Protein AF-A0A5S5BTM0-F1 (afdb_monomer_lite)

Foldseek 3Di:
DDDDVVVVVVVVVVVVVVVPPPPPPPDPPVVVVFVVVCVLCVVQVQVVQCVVVVNPGGDFDDKGWPDKDKDWDDDPPDDPPDPDDPLHGDIKIWTWMWTAHPVGKIKIWIWIQSDPVSRIHTPDMDIDDPVNVVVVVVVVVVD

Sequence (143 aa):
MSNKKTAAFLVLAAAVLLSNASRAGAVPREQLLGAALLQQLDPVVRSAIGGIYREAYPQYGCERIAAINERVTARRVRERAHPVDAMHGARYYAIAVRVCRPKGDQLELWLRNDTVSAQYYLTGYRYLTQAELRAEDGSRQQR

Organism: NCBI:txid582686

pLDDT: mean 76.29, std 17.88, range [42.78, 96.88]

Radius of gyration: 24.55 Å; chains: 1; bounding box: 45×77×52 Å

Secondary structure (DSSP, 8-state):
---SHHHHHHHHHHHHHHHTTT------HHHHHHHHHHHHHHHHHHHHHHHHHT-SS---SEEEEEEEEEEEPPP--SS---S--TTTT-EEEEEEEEEE-TTS-EEEEEEE--STT---EEEEEEEEPHHHHHHHHHHHTT-

Structure (mmCIF, N/CA/C/O backbone):
data_AF-A0A5S5BTM0-F1
#
_entry.id   AF-A0A5S5BTM0-F1
#
loop_
_atom_site.group_PDB
_atom_site.id
_atom_site.type_symbol
_atom_site.label_atom_id
_atom_site.label_alt_id
_atom_site.label_comp_id
_atom_site.label_asym_id
_atom_site.label_entity_id
_atom_site.label_seq_id
_atom_site.pdbx_PDB_ins_code
_atom_site.Cartn_x
_atom_site.Cartn_y
_atom_site.Cartn_z
_atom_site.occupancy
_atom_site.B_iso_or_equiv
_atom_site.auth_seq_id
_atom_site.auth_comp_id
_atom_site.auth_asym_id
_atom_site.auth_atom_id
_atom_site.pdbx_PDB_model_num
ATOM 1 N N . MET A 1 1 ? -24.684 58.792 23.524 1.00 45.88 1 MET A N 1
ATOM 2 C CA . MET A 1 1 ? -24.540 57.846 22.388 1.00 45.88 1 MET A CA 1
ATOM 3 C C . MET A 1 1 ? -23.323 58.308 21.593 1.00 45.88 1 MET A C 1
ATOM 5 O O . MET A 1 1 ? -23.208 59.502 21.406 1.00 45.88 1 MET A O 1
ATOM 9 N N . SER A 1 2 ? -22.349 57.539 21.126 1.00 54.94 2 SER A N 1
ATOM 10 C CA . SER A 1 2 ? -22.046 56.111 21.114 1.00 54.94 2 SER A CA 1
ATOM 11 C C . SER A 1 2 ? -20.609 55.986 20.540 1.00 54.94 2 SER A C 1
ATOM 13 O O . SER A 1 2 ? -20.081 56.959 20.005 1.00 54.94 2 SER A O 1
ATOM 15 N N . ASN A 1 3 ? -20.003 54.796 20.584 1.00 50.88 3 ASN A N 1
ATOM 16 C CA . ASN A 1 3 ? -18.990 54.323 19.612 1.00 50.88 3 ASN A CA 1
ATOM 17 C C . ASN A 1 3 ? -17.479 54.583 19.819 1.00 50.88 3 ASN A C 1
ATOM 19 O O . ASN A 1 3 ? -16.733 54.452 18.856 1.00 50.88 3 ASN A O 1
ATOM 23 N N . LYS A 1 4 ? -16.957 54.859 21.026 1.00 51.69 4 LYS A N 1
ATOM 24 C CA . LYS A 1 4 ? -15.482 54.795 21.244 1.00 51.69 4 LYS A CA 1
ATOM 25 C C . LYS A 1 4 ? -14.990 53.515 21.928 1.00 51.69 4 LYS A C 1
ATOM 27 O O . LYS A 1 4 ? -13.916 53.025 21.601 1.00 51.69 4 LYS A O 1
ATOM 32 N N . LYS A 1 5 ? -15.789 52.918 22.821 1.00 54.22 5 LYS A N 1
ATOM 33 C CA . LYS A 1 5 ? -15.401 51.694 23.555 1.00 54.22 5 LYS A CA 1
ATOM 34 C C . LYS A 1 5 ? -15.525 50.411 22.717 1.00 54.22 5 LYS A C 1
ATOM 36 O O . LYS A 1 5 ? -14.779 49.466 22.942 1.00 54.22 5 LYS A O 1
ATOM 41 N N . THR A 1 6 ? -16.412 50.394 21.722 1.00 55.12 6 THR A N 1
ATOM 42 C CA . THR A 1 6 ? -16.626 49.249 20.817 1.00 55.12 6 THR A CA 1
ATOM 43 C C . THR A 1 6 ? -15.514 49.084 19.781 1.00 55.12 6 THR A C 1
ATOM 45 O O . THR A 1 6 ? -15.148 47.957 19.464 1.00 55.12 6 THR A O 1
ATOM 48 N N . ALA A 1 7 ? -14.915 50.181 19.304 1.00 56.09 7 ALA A N 1
ATOM 49 C CA . ALA A 1 7 ? -13.813 50.125 18.340 1.00 56.09 7 ALA A CA 1
ATOM 50 C C . ALA A 1 7 ? -12.537 49.513 18.949 1.00 56.09 7 ALA A C 1
ATOM 52 O O . ALA A 1 7 ? -11.881 48.691 18.315 1.00 56.09 7 ALA A O 1
ATOM 53 N N . ALA A 1 8 ? -12.224 49.850 20.205 1.00 58.19 8 ALA A N 1
ATOM 54 C CA . ALA A 1 8 ? -11.056 49.313 20.904 1.00 58.19 8 ALA A CA 1
ATOM 55 C C . ALA A 1 8 ? -11.156 47.795 21.147 1.00 58.19 8 ALA A C 1
ATOM 57 O O . ALA A 1 8 ? -10.165 47.083 21.009 1.00 58.19 8 ALA A O 1
ATOM 58 N N . PHE A 1 9 ? -12.357 47.285 21.444 1.00 57.91 9 PHE A N 1
ATOM 59 C CA . PHE A 1 9 ? -12.593 45.849 21.629 1.00 57.91 9 PHE A CA 1
ATOM 60 C C . PHE A 1 9 ? -12.442 45.047 20.327 1.00 57.91 9 PHE A C 1
ATOM 62 O O . PHE A 1 9 ? -11.904 43.942 20.346 1.00 57.91 9 PHE A O 1
ATOM 69 N N . LEU A 1 10 ? -12.866 45.611 19.191 1.00 57.34 10 LEU A N 1
ATOM 70 C CA . LEU A 1 10 ? -12.758 44.970 17.875 1.00 57.34 10 LEU A CA 1
ATOM 71 C C . LEU A 1 10 ? -11.305 44.840 17.399 1.00 57.34 10 LEU A C 1
ATOM 73 O O . LEU A 1 10 ? -10.925 43.798 16.869 1.00 57.34 10 LEU A O 1
ATOM 77 N N . VAL A 1 11 ? -10.474 45.859 17.642 1.00 60.31 11 VAL A N 1
ATOM 78 C CA . VAL A 1 11 ? -9.042 45.818 17.298 1.00 60.31 11 VAL A CA 1
ATOM 79 C C . VAL A 1 11 ? -8.292 44.806 18.170 1.00 60.31 11 VAL A C 1
ATOM 81 O O . VAL A 1 11 ? -7.455 44.059 17.661 1.00 60.31 11 VAL A O 1
ATOM 84 N N . LEU A 1 12 ? -8.629 44.715 19.462 1.00 58.25 12 LEU A N 1
ATOM 85 C CA . LEU A 1 12 ? -8.014 43.740 20.366 1.00 58.25 12 LEU A CA 1
ATOM 86 C C . LEU A 1 12 ? -8.407 42.294 20.008 1.00 58.25 12 LEU A C 1
ATOM 88 O O . LEU A 1 12 ? -7.558 41.406 20.011 1.00 58.25 12 LEU A O 1
ATOM 92 N N . ALA A 1 13 ? -9.673 42.060 19.643 1.00 59.53 13 ALA A N 1
ATOM 93 C CA . ALA A 1 13 ? -10.152 40.746 19.212 1.00 59.53 13 ALA A CA 1
ATOM 94 C C . ALA A 1 13 ? -9.510 40.293 17.887 1.00 59.53 13 ALA A C 1
ATOM 96 O O . ALA A 1 13 ? -9.142 39.126 17.748 1.00 59.53 13 ALA A O 1
ATOM 97 N N . ALA A 1 14 ? -9.302 41.214 16.940 1.00 59.81 14 ALA A N 1
ATOM 98 C CA . ALA A 1 14 ? -8.591 40.922 15.697 1.00 59.81 14 ALA A CA 1
ATOM 99 C C . ALA A 1 14 ? -7.113 40.567 15.947 1.00 59.81 14 ALA A C 1
ATOM 101 O O . ALA A 1 14 ? -6.610 39.602 15.373 1.00 59.81 14 ALA A O 1
ATOM 102 N N . ALA A 1 15 ? -6.432 41.280 16.851 1.00 58.34 15 ALA A N 1
ATOM 103 C CA . ALA A 1 15 ? -5.036 41.004 17.195 1.00 58.34 15 ALA A CA 1
ATOM 104 C C . ALA A 1 15 ? -4.847 39.623 17.856 1.00 58.34 15 ALA A C 1
ATOM 106 O O . ALA A 1 15 ? -3.882 38.918 17.552 1.00 58.34 15 ALA A O 1
ATOM 107 N N . VAL A 1 16 ? -5.789 39.185 18.699 1.00 59.38 16 VAL A N 1
ATOM 108 C CA . VAL A 1 16 ? -5.752 37.845 19.315 1.00 59.38 16 VAL A CA 1
ATOM 109 C C . VAL A 1 16 ? -6.000 36.737 18.280 1.00 59.38 16 VAL A C 1
ATOM 111 O O . VAL A 1 16 ? -5.335 35.704 18.329 1.00 59.38 16 VAL A O 1
ATOM 114 N N . LEU A 1 17 ? -6.877 36.960 17.295 1.00 56.34 17 LEU A N 1
ATOM 115 C CA . LEU A 1 17 ? -7.102 36.006 16.198 1.00 56.34 17 LEU A CA 1
ATOM 116 C C . LEU A 1 17 ? -5.885 35.885 15.262 1.00 56.34 17 LEU A C 1
ATOM 118 O O . LEU A 1 17 ? -5.567 34.786 14.812 1.00 56.34 17 LEU A O 1
ATOM 122 N N . LEU A 1 18 ? -5.159 36.981 15.023 1.00 54.66 18 LEU A N 1
ATOM 123 C CA . LEU A 1 18 ? -3.931 36.994 14.214 1.00 54.66 18 LEU A CA 1
ATOM 124 C C . LEU A 1 18 ? -2.728 36.345 14.923 1.00 54.66 18 LEU A C 1
ATOM 126 O O . LEU A 1 18 ? -1.835 35.822 14.261 1.00 54.66 18 LEU A O 1
ATOM 130 N N . SER A 1 19 ? -2.713 36.321 16.258 1.00 54.88 19 SER A N 1
ATOM 131 C CA . SER A 1 19 ? -1.593 35.779 17.048 1.00 54.88 19 SER A CA 1
ATOM 132 C C . SER A 1 19 ? -1.494 34.246 17.015 1.00 54.88 19 SER A C 1
ATOM 134 O O . SER A 1 19 ? -0.429 33.690 17.276 1.00 54.88 19 SER A O 1
ATOM 136 N N . ASN A 1 20 ? -2.587 33.550 16.681 1.00 54.41 20 ASN A N 1
ATOM 137 C CA . ASN A 1 20 ? -2.635 32.083 16.646 1.00 54.41 20 ASN A CA 1
ATOM 138 C C . ASN A 1 20 ? -2.320 31.479 15.268 1.00 54.41 20 ASN A C 1
ATOM 140 O O . ASN A 1 20 ? -2.156 30.264 15.166 1.00 54.41 20 ASN A O 1
ATOM 144 N N . ALA A 1 21 ? -2.202 32.291 14.214 1.00 53.06 21 ALA A N 1
ATOM 145 C CA . ALA A 1 21 ? -1.983 31.796 12.852 1.00 53.06 21 ALA A CA 1
ATOM 146 C C . ALA A 1 21 ? -0.543 31.299 12.591 1.00 53.06 21 ALA A C 1
ATOM 148 O O . ALA A 1 21 ? -0.299 30.600 11.611 1.00 53.06 21 ALA A O 1
ATOM 149 N N . SER A 1 22 ? 0.417 31.621 13.466 1.00 46.25 22 SER A N 1
ATOM 150 C CA . SER A 1 22 ? 1.852 31.493 13.155 1.00 46.25 22 SER A CA 1
ATOM 151 C C . SER A 1 22 ? 2.542 30.245 13.710 1.00 46.25 22 SER A C 1
ATOM 153 O O . SER A 1 22 ? 3.756 30.114 13.579 1.00 46.25 22 SER A O 1
ATOM 155 N N . ARG A 1 23 ? 1.813 29.291 14.303 1.00 48.97 23 ARG A N 1
ATOM 156 C CA . ARG A 1 23 ? 2.385 27.984 14.695 1.00 48.97 23 ARG A CA 1
ATOM 157 C C . ARG A 1 23 ? 2.292 26.942 13.577 1.00 48.97 23 ARG A C 1
ATOM 159 O O . ARG A 1 23 ? 2.110 25.757 13.842 1.00 48.97 23 ARG A O 1
ATOM 166 N N . ALA A 1 24 ? 2.450 27.369 12.326 1.00 50.06 24 ALA A N 1
ATOM 167 C CA . ALA A 1 24 ? 2.720 26.461 11.221 1.00 50.06 24 ALA A CA 1
ATOM 168 C C . ALA A 1 24 ? 4.173 25.971 11.343 1.00 50.06 24 ALA A C 1
ATOM 170 O O . ALA A 1 24 ? 5.079 26.482 10.689 1.00 50.06 24 ALA A O 1
ATOM 171 N N . GLY A 1 25 ? 4.408 25.013 12.245 1.00 57.03 25 GLY A N 1
ATOM 172 C CA . GLY A 1 25 ? 5.645 24.242 12.240 1.00 57.03 25 GLY A CA 1
ATOM 173 C C . GLY A 1 25 ? 5.782 23.616 10.859 1.00 57.03 25 GLY A C 1
ATOM 174 O O . GLY A 1 25 ? 4.880 22.901 10.425 1.00 57.03 25 GLY A O 1
ATOM 175 N N . ALA A 1 26 ? 6.848 23.962 10.137 1.00 61.31 26 ALA A N 1
ATOM 176 C CA . ALA A 1 26 ? 7.074 23.467 8.790 1.00 61.31 26 ALA A CA 1
ATOM 177 C C . ALA A 1 26 ? 7.014 21.935 8.809 1.00 61.31 26 ALA A C 1
ATOM 179 O O . ALA A 1 26 ? 7.829 21.286 9.466 1.00 61.31 26 ALA A O 1
ATOM 180 N N . VAL A 1 27 ? 6.013 21.367 8.133 1.00 71.12 27 VAL A N 1
ATOM 181 C CA . VAL A 1 27 ? 5.891 19.916 7.994 1.00 71.12 27 VAL A CA 1
ATOM 182 C C . VAL A 1 27 ? 7.144 19.435 7.255 1.00 71.12 27 VAL A C 1
ATOM 184 O O . VAL A 1 27 ? 7.439 19.970 6.181 1.00 71.12 27 VAL A O 1
ATOM 187 N N . PRO A 1 28 ? 7.900 18.467 7.804 1.00 81.12 28 PRO A N 1
ATOM 188 C CA . PRO A 1 28 ? 9.070 17.909 7.143 1.00 81.12 28 PRO A CA 1
ATOM 189 C C . PRO A 1 28 ? 8.746 17.496 5.706 1.00 81.12 28 PRO A C 1
ATOM 191 O O . PRO A 1 28 ? 7.702 16.895 5.433 1.00 81.12 28 PRO A O 1
ATOM 194 N N . ARG A 1 29 ? 9.651 17.792 4.771 1.00 82.31 29 ARG A N 1
ATOM 195 C CA . ARG A 1 29 ? 9.477 17.474 3.345 1.00 82.31 29 ARG A CA 1
ATOM 196 C C . ARG A 1 29 ? 9.185 15.987 3.132 1.00 82.31 29 ARG A C 1
ATOM 198 O O . ARG A 1 29 ? 8.380 15.625 2.278 1.00 82.31 29 ARG A O 1
ATOM 205 N N . GLU A 1 30 ? 9.811 15.133 3.927 1.00 77.19 30 GLU A N 1
ATOM 206 C CA . GLU A 1 30 ? 9.654 13.682 3.908 1.00 77.19 30 GLU A CA 1
ATOM 207 C C . GLU A 1 30 ? 8.226 13.264 4.274 1.00 77.19 30 GLU A C 1
ATOM 209 O O . GLU A 1 30 ? 7.686 12.336 3.673 1.00 77.19 30 GLU A O 1
ATOM 214 N N . GLN A 1 31 ? 7.584 13.970 5.212 1.00 81.44 31 GLN A N 1
ATOM 215 C CA . GLN A 1 31 ? 6.184 13.732 5.562 1.00 81.44 31 GLN A CA 1
ATOM 216 C C . GLN A 1 31 ? 5.247 14.113 4.416 1.00 81.44 31 GLN A C 1
ATOM 218 O O . GLN A 1 31 ? 4.327 13.355 4.114 1.00 81.44 31 GLN A O 1
ATOM 223 N N . LEU A 1 32 ? 5.502 15.236 3.740 1.00 86.00 32 LEU A N 1
ATOM 224 C CA . LEU A 1 32 ? 4.708 15.654 2.581 1.00 86.00 32 LEU A CA 1
ATOM 225 C C . L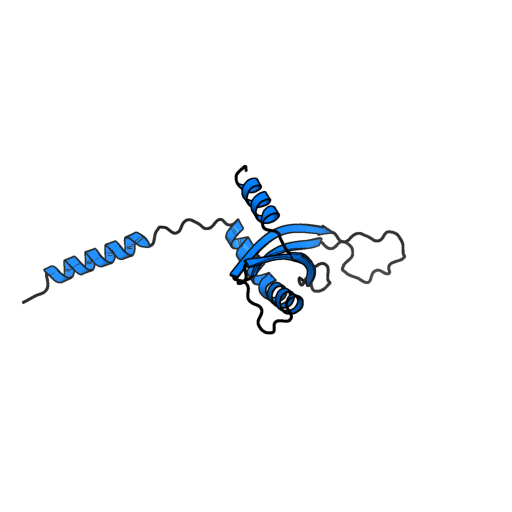EU A 1 32 ? 4.840 14.664 1.416 1.00 86.00 32 LEU A C 1
ATOM 227 O O . LEU A 1 32 ? 3.839 14.291 0.808 1.00 86.00 32 LEU A O 1
ATOM 231 N N . LEU A 1 33 ? 6.059 14.191 1.141 1.00 86.19 33 LEU A N 1
ATOM 232 C CA . LEU A 1 33 ? 6.307 13.167 0.122 1.00 86.19 33 LEU A CA 1
ATOM 233 C C . LEU A 1 33 ? 5.638 11.836 0.480 1.00 86.19 33 LEU A C 1
ATOM 235 O O . LEU A 1 33 ? 5.023 11.207 -0.378 1.00 86.19 33 LEU A O 1
ATOM 239 N N . GLY A 1 34 ? 5.722 11.423 1.746 1.00 86.00 34 GLY A N 1
ATOM 240 C CA . GLY A 1 34 ? 5.046 10.226 2.240 1.00 86.00 34 GLY A CA 1
ATOM 241 C C . GLY A 1 34 ? 3.527 10.315 2.087 1.00 86.00 34 GLY A C 1
ATOM 242 O O . GLY A 1 34 ? 2.912 9.367 1.609 1.00 86.00 34 GLY A O 1
ATOM 243 N N . ALA A 1 35 ? 2.930 11.461 2.425 1.00 88.12 35 ALA A N 1
ATOM 244 C CA . ALA A 1 35 ? 1.497 11.698 2.269 1.00 88.12 35 ALA A CA 1
ATOM 245 C C . ALA A 1 35 ? 1.063 11.674 0.795 1.00 88.12 35 ALA A C 1
ATOM 247 O O . ALA A 1 35 ? 0.077 11.022 0.460 1.00 88.12 35 ALA A O 1
ATOM 248 N N . ALA A 1 36 ? 1.823 12.315 -0.098 1.00 89.88 36 ALA A N 1
ATOM 249 C CA . ALA A 1 36 ? 1.544 12.291 -1.534 1.00 89.88 36 ALA A CA 1
ATOM 250 C C . ALA A 1 36 ? 1.625 10.867 -2.111 1.00 89.88 36 ALA A C 1
ATOM 252 O O . ALA A 1 36 ? 0.769 10.449 -2.890 1.00 89.88 36 ALA A O 1
ATOM 253 N N . LEU A 1 37 ? 2.620 10.085 -1.684 1.00 91.69 37 LEU A N 1
ATOM 254 C CA . LEU A 1 37 ? 2.743 8.686 -2.085 1.00 91.69 37 LEU A CA 1
ATOM 255 C C . LEU A 1 37 ? 1.568 7.847 -1.567 1.00 91.69 37 LEU A C 1
ATOM 257 O O . LEU A 1 37 ? 1.024 7.033 -2.305 1.00 91.69 37 LEU A O 1
ATOM 261 N N . LEU A 1 38 ? 1.135 8.059 -0.323 1.00 94.19 38 LEU A N 1
ATOM 262 C CA . LEU A 1 38 ? -0.034 7.375 0.233 1.00 94.19 38 LEU A CA 1
ATOM 263 C C . LEU A 1 38 ? -1.317 7.715 -0.529 1.00 94.19 38 LEU A C 1
ATOM 265 O O . LEU A 1 38 ? -2.102 6.811 -0.797 1.00 94.19 38 LEU A O 1
ATOM 269 N N . GLN A 1 39 ? -1.495 8.967 -0.961 1.00 93.12 39 GLN A N 1
ATOM 270 C CA . GLN A 1 39 ? -2.617 9.355 -1.823 1.00 93.12 39 GLN A CA 1
ATOM 271 C C . GLN A 1 39 ? -2.614 8.591 -3.152 1.00 93.12 39 GLN A C 1
ATOM 273 O O . GLN A 1 39 ? -3.664 8.147 -3.607 1.00 93.12 39 GLN A O 1
ATOM 278 N N . GLN A 1 40 ? -1.441 8.385 -3.758 1.00 91.81 40 GLN A N 1
ATOM 279 C CA . GLN A 1 40 ? -1.321 7.576 -4.972 1.00 91.81 40 GLN A CA 1
ATOM 280 C C . GLN A 1 40 ? -1.638 6.091 -4.717 1.00 91.81 40 GLN A C 1
ATOM 282 O O . GLN A 1 40 ? -2.178 5.412 -5.591 1.00 91.81 40 GLN A O 1
ATOM 287 N N . LEU A 1 41 ? -1.296 5.573 -3.535 1.00 94.31 41 LEU A N 1
ATOM 288 C CA . LEU A 1 41 ? -1.498 4.169 -3.166 1.00 94.31 41 LEU A CA 1
ATOM 289 C C . LEU A 1 41 ? -2.907 3.869 -2.627 1.00 94.31 41 LEU A C 1
ATOM 291 O O . LEU A 1 41 ? -3.290 2.699 -2.594 1.00 94.31 41 LEU A O 1
ATOM 295 N N . ASP A 1 42 ? -3.680 4.887 -2.237 1.00 94.06 42 ASP A N 1
ATOM 296 C CA . ASP A 1 42 ? -5.001 4.762 -1.600 1.00 94.06 42 ASP A CA 1
ATOM 297 C C . ASP A 1 42 ? -5.958 3.801 -2.337 1.00 94.06 42 ASP A C 1
ATOM 299 O O . ASP A 1 42 ? -6.482 2.896 -1.680 1.00 94.06 42 ASP A O 1
ATOM 303 N N . PRO A 1 43 ? -6.125 3.852 -3.677 1.00 94.25 43 PRO A N 1
ATOM 304 C CA . PRO A 1 43 ? -7.022 2.925 -4.371 1.00 94.25 43 PRO A CA 1
ATOM 305 C C . PRO A 1 43 ? -6.614 1.456 -4.199 1.00 94.25 43 PRO A C 1
ATOM 307 O O . PRO A 1 43 ? -7.456 0.581 -3.983 1.00 94.25 43 PRO A O 1
ATOM 310 N N . VAL A 1 44 ? -5.309 1.180 -4.252 1.00 95.06 44 VAL A N 1
ATOM 311 C CA . VAL A 1 44 ? -4.754 -0.174 -4.121 1.00 95.06 44 VAL A CA 1
ATOM 312 C C . VAL A 1 44 ? -4.855 -0.650 -2.677 1.00 95.06 44 VAL A C 1
ATOM 314 O O . VAL A 1 44 ? -5.221 -1.799 -2.435 1.00 95.06 44 VAL A O 1
ATOM 317 N N . VAL A 1 45 ? -4.588 0.231 -1.711 1.00 95.00 45 VAL A N 1
ATOM 318 C CA . VAL A 1 45 ? -4.724 -0.060 -0.277 1.00 95.00 45 VAL A CA 1
ATOM 319 C C . VAL A 1 45 ? -6.178 -0.370 0.076 1.00 95.00 45 VAL A C 1
ATOM 321 O O . VAL A 1 45 ? -6.447 -1.394 0.705 1.00 95.00 45 VAL A O 1
ATOM 324 N N . ARG A 1 46 ? -7.133 0.447 -0.383 1.00 94.94 46 ARG A N 1
ATOM 325 C CA . ARG A 1 46 ? -8.569 0.197 -0.193 1.00 94.94 46 ARG A CA 1
ATOM 326 C C . ARG A 1 46 ? -8.987 -1.128 -0.807 1.00 94.94 46 ARG A C 1
ATOM 328 O O . ARG A 1 46 ? -9.602 -1.940 -0.122 1.00 94.94 46 ARG A O 1
ATOM 335 N N . SER A 1 47 ? -8.606 -1.383 -2.059 1.00 94.75 47 SER A N 1
ATOM 336 C CA . SER A 1 47 ? -8.913 -2.650 -2.726 1.00 94.75 47 SER A CA 1
ATOM 337 C C . SER A 1 47 ? -8.318 -3.850 -1.984 1.00 94.75 47 SER A C 1
ATOM 339 O O . SER A 1 47 ? -8.988 -4.872 -1.842 1.00 94.75 47 SER A O 1
ATOM 341 N N . ALA A 1 48 ? -7.082 -3.737 -1.488 1.00 94.81 48 ALA A N 1
ATOM 342 C CA . ALA A 1 48 ? -6.423 -4.786 -0.719 1.00 94.81 48 ALA A CA 1
ATOM 343 C C . ALA A 1 48 ? -7.183 -5.092 0.576 1.00 94.81 48 ALA A C 1
ATOM 345 O O . ALA A 1 48 ? -7.490 -6.248 0.852 1.00 94.81 48 ALA A O 1
ATOM 346 N N . ILE A 1 49 ? -7.541 -4.063 1.346 1.00 94.38 49 ILE A N 1
ATOM 347 C CA . ILE A 1 49 ? -8.296 -4.229 2.593 1.00 94.38 49 ILE A CA 1
ATOM 348 C C . ILE A 1 49 ? -9.677 -4.829 2.309 1.00 94.38 49 ILE A C 1
ATOM 350 O O . ILE A 1 49 ? -10.073 -5.779 2.984 1.00 94.38 49 ILE A O 1
ATOM 354 N N . GLY A 1 50 ? -10.381 -4.330 1.289 1.00 94.38 50 GLY A N 1
ATOM 355 C CA . GLY A 1 50 ? -11.678 -4.866 0.874 1.00 94.38 50 GLY A CA 1
ATOM 356 C C . GLY A 1 50 ? -11.600 -6.350 0.517 1.00 94.38 50 GLY A C 1
ATOM 357 O O . GLY A 1 50 ? -12.440 -7.130 0.956 1.00 94.38 50 GLY A O 1
ATOM 358 N N . GLY A 1 51 ? -10.545 -6.769 -0.189 1.00 93.88 51 GLY A N 1
ATOM 359 C CA . GLY A 1 51 ? -10.301 -8.175 -0.515 1.00 93.88 51 GLY A CA 1
ATOM 360 C C . GLY A 1 51 ? -9.959 -9.042 0.701 1.00 93.88 51 GLY A C 1
ATOM 361 O O . GLY A 1 51 ? -10.529 -10.120 0.863 1.00 93.88 51 GLY A O 1
ATOM 362 N N . ILE A 1 52 ? -9.068 -8.568 1.578 1.00 93.19 52 ILE A N 1
ATOM 363 C CA . ILE A 1 52 ? -8.603 -9.311 2.763 1.00 93.19 52 ILE A CA 1
ATOM 364 C C . ILE A 1 52 ? -9.746 -9.542 3.756 1.00 93.19 52 ILE A C 1
ATOM 366 O O . ILE A 1 52 ? -9.909 -10.650 4.263 1.00 93.19 52 ILE A O 1
ATOM 370 N N . TYR A 1 53 ? -10.554 -8.513 4.015 1.00 91.38 53 TYR A N 1
ATOM 371 C CA . TYR A 1 53 ? -11.646 -8.577 4.992 1.00 91.38 53 TYR A CA 1
ATOM 372 C C . TYR A 1 53 ? -13.012 -8.896 4.370 1.00 91.38 53 TYR A C 1
ATOM 374 O O . TYR A 1 53 ? -13.985 -9.050 5.103 1.00 91.38 53 TYR A O 1
ATOM 382 N N . ARG A 1 54 ? -13.091 -9.033 3.038 1.00 92.94 54 ARG A N 1
ATOM 383 C CA . ARG A 1 54 ? -14.340 -9.231 2.277 1.00 92.94 54 ARG A CA 1
ATOM 384 C C . ARG A 1 54 ? -15.375 -8.136 2.562 1.00 92.94 54 ARG A C 1
ATOM 386 O O . ARG A 1 54 ? -16.555 -8.409 2.768 1.00 92.94 54 ARG A O 1
ATOM 393 N N . GLU A 1 55 ? -14.918 -6.888 2.580 1.00 90.56 55 GLU A N 1
ATOM 394 C CA . GLU A 1 55 ? -15.731 -5.706 2.876 1.00 90.56 55 GLU A CA 1
ATOM 395 C C . GLU A 1 55 ? -16.013 -4.906 1.602 1.00 90.56 55 GLU A C 1
ATOM 397 O O . GLU A 1 55 ? -15.097 -4.603 0.840 1.00 90.56 55 GLU A O 1
ATOM 402 N N . ALA A 1 56 ? -17.272 -4.501 1.400 1.00 86.88 56 ALA A N 1
ATOM 403 C CA . ALA A 1 56 ? -17.650 -3.612 0.297 1.00 86.88 56 ALA A CA 1
ATOM 404 C C . ALA A 1 56 ? -17.133 -2.175 0.498 1.00 86.88 56 ALA A C 1
ATOM 406 O O . ALA A 1 56 ? -16.788 -1.495 -0.465 1.00 86.88 56 ALA A O 1
ATOM 407 N N . TYR A 1 57 ? -17.053 -1.729 1.757 1.00 87.19 57 TYR A N 1
ATOM 408 C CA . TYR A 1 57 ? -16.603 -0.391 2.143 1.00 87.19 57 TYR A CA 1
ATOM 409 C C . TYR A 1 57 ? -15.469 -0.495 3.169 1.00 87.19 57 TYR A C 1
ATOM 411 O O . TYR A 1 57 ? -15.710 -0.342 4.370 1.00 87.19 57 TYR A O 1
ATOM 419 N N . PRO A 1 58 ? -14.240 -0.807 2.722 1.00 89.94 58 PRO A N 1
ATOM 420 C CA . PRO A 1 58 ? -13.107 -0.981 3.617 1.00 89.94 58 PRO A CA 1
ATOM 421 C C . PRO A 1 58 ? -12.752 0.334 4.315 1.00 89.94 58 PRO A C 1
ATOM 423 O O . PRO A 1 58 ? -12.628 1.379 3.678 1.00 89.94 58 PRO A O 1
ATOM 426 N N . GLN A 1 59 ? -12.557 0.261 5.631 1.00 87.75 59 GLN A N 1
ATOM 427 C CA . GLN A 1 59 ? -12.156 1.396 6.465 1.00 87.75 59 GLN A CA 1
ATOM 428 C C . GLN A 1 59 ? -10.807 1.137 7.142 1.00 87.75 59 GLN A C 1
ATOM 430 O O . GLN A 1 59 ? -10.497 0.015 7.549 1.00 87.75 59 GLN A O 1
ATOM 435 N N . TYR A 1 60 ? -10.008 2.182 7.302 1.00 89.38 60 TYR A N 1
ATOM 436 C CA . TYR A 1 60 ? -8.799 2.183 8.122 1.00 89.38 60 TYR A CA 1
ATOM 437 C C . TYR A 1 60 ? -8.642 3.563 8.757 1.00 89.38 60 TYR A C 1
ATOM 439 O O . TYR A 1 60 ? -9.079 4.563 8.196 1.00 89.38 60 TYR A O 1
ATOM 447 N N . GLY A 1 61 ? -8.101 3.589 9.974 1.00 84.62 61 GLY A N 1
ATOM 448 C CA . GLY A 1 61 ? -7.959 4.808 10.776 1.00 84.62 61 GLY A CA 1
ATOM 449 C C . GLY A 1 61 ? -6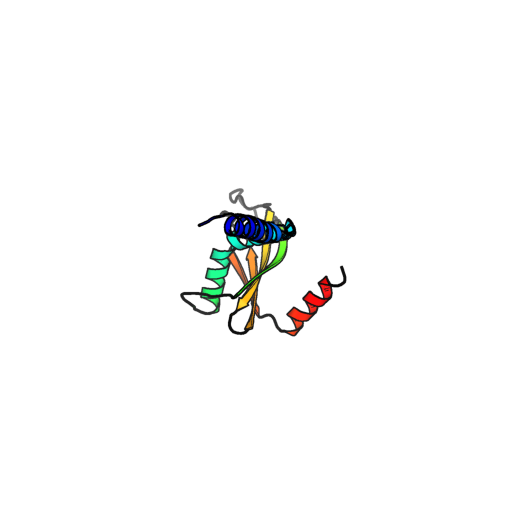.578 5.450 10.679 1.00 84.62 61 GLY A C 1
ATOM 450 O O . GLY A 1 61 ? -6.416 6.608 11.049 1.00 84.62 61 GLY A O 1
ATOM 451 N N . CYS A 1 62 ? -5.584 4.701 10.204 1.00 88.44 62 CYS A N 1
ATOM 452 C CA . CYS A 1 62 ? -4.292 5.254 9.840 1.00 88.44 62 CYS A CA 1
ATOM 453 C C . CYS A 1 62 ? -3.595 4.428 8.770 1.00 88.44 62 CYS A C 1
ATOM 455 O O . CYS A 1 62 ? -3.827 3.223 8.640 1.00 88.44 62 CYS A O 1
ATOM 457 N N . GLU A 1 63 ? -2.690 5.093 8.064 1.00 91.62 63 GLU A N 1
ATOM 458 C CA . GLU A 1 63 ? -1.800 4.522 7.078 1.00 91.62 63 GLU A CA 1
ATOM 459 C C . GLU A 1 63 ? -0.419 5.179 7.166 1.00 91.62 63 GLU A C 1
ATOM 461 O O . GLU A 1 63 ? -0.284 6.369 7.453 1.00 91.62 63 GLU A O 1
ATOM 466 N N . ARG A 1 64 ? 0.639 4.395 6.948 1.00 91.50 64 ARG A N 1
ATOM 467 C CA . ARG A 1 64 ? 2.009 4.914 6.883 1.00 91.50 64 ARG A CA 1
ATOM 468 C C . ARG A 1 64 ? 2.881 4.086 5.958 1.00 91.50 64 ARG A C 1
ATOM 470 O O . ARG A 1 64 ? 2.753 2.865 5.895 1.00 91.50 64 ARG A O 1
ATOM 477 N N . ILE A 1 65 ? 3.834 4.740 5.304 1.00 91.81 65 ILE A N 1
ATOM 478 C CA . ILE A 1 65 ? 4.897 4.046 4.578 1.00 91.81 65 ILE A CA 1
ATOM 479 C C . ILE A 1 65 ? 5.879 3.459 5.598 1.00 91.81 65 ILE A C 1
ATOM 481 O O . ILE A 1 65 ? 6.541 4.196 6.330 1.00 91.81 65 ILE A O 1
ATOM 485 N N . ALA A 1 66 ? 5.958 2.131 5.660 1.00 89.94 66 ALA A N 1
ATOM 486 C CA . ALA A 1 66 ? 6.904 1.416 6.512 1.00 89.94 66 ALA A CA 1
ATOM 487 C C . ALA A 1 66 ? 8.269 1.266 5.830 1.00 89.94 66 ALA A C 1
ATOM 489 O O . ALA A 1 66 ? 9.301 1.440 6.472 1.00 89.94 66 ALA A O 1
ATOM 490 N N . ALA A 1 67 ? 8.279 0.994 4.522 1.00 87.94 67 ALA A N 1
ATOM 491 C CA . ALA A 1 67 ? 9.506 0.891 3.741 1.00 87.94 67 ALA A CA 1
ATOM 492 C C . ALA A 1 67 ? 9.269 1.226 2.266 1.00 87.94 67 ALA A C 1
ATOM 494 O O . ALA A 1 67 ? 8.216 0.910 1.713 1.00 87.94 67 ALA A O 1
ATOM 495 N N . ILE A 1 68 ? 10.285 1.801 1.623 1.00 87.12 68 ILE A N 1
ATOM 496 C CA . ILE A 1 68 ? 10.363 1.980 0.171 1.00 87.12 68 ILE A CA 1
ATOM 497 C C . ILE A 1 68 ? 11.675 1.348 -0.270 1.00 87.12 68 ILE A C 1
ATOM 499 O O . ILE A 1 68 ? 12.741 1.769 0.168 1.00 87.12 68 ILE A O 1
ATOM 503 N N . ASN A 1 69 ? 11.597 0.336 -1.124 1.00 86.38 69 ASN A N 1
ATOM 504 C CA . ASN A 1 69 ? 12.766 -0.339 -1.664 1.00 86.38 69 ASN A CA 1
ATOM 505 C C . ASN A 1 69 ? 12.731 -0.256 -3.181 1.00 86.38 69 ASN A C 1
ATOM 507 O O . ASN A 1 69 ? 11.783 -0.722 -3.809 1.00 86.38 69 ASN A O 1
ATOM 511 N N . GLU A 1 70 ? 13.778 0.290 -3.773 1.00 83.25 70 GLU A N 1
ATOM 512 C CA . GLU A 1 70 ? 13.966 0.224 -5.213 1.00 83.25 70 GLU A CA 1
ATOM 513 C C . GLU A 1 70 ? 14.601 -1.116 -5.60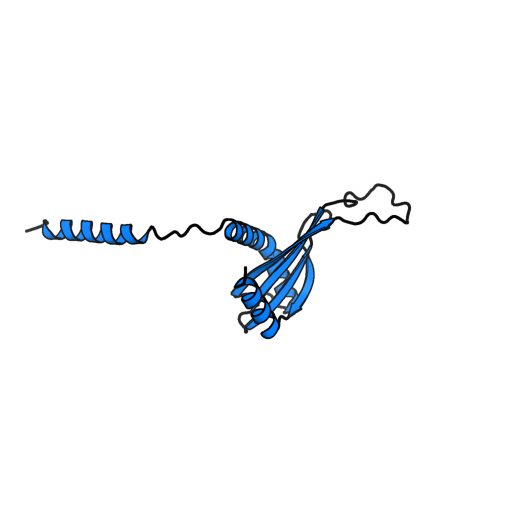4 1.00 83.25 70 GLU A C 1
ATOM 515 O O . GLU A 1 70 ? 15.458 -1.647 -4.894 1.00 83.25 70 GLU A O 1
ATOM 520 N N . ARG A 1 71 ? 14.163 -1.691 -6.722 1.00 80.50 71 ARG A N 1
ATOM 521 C CA . ARG A 1 71 ? 14.643 -2.965 -7.251 1.00 80.50 71 ARG A CA 1
ATOM 522 C C . ARG A 1 71 ? 14.754 -2.914 -8.773 1.00 80.50 71 ARG A C 1
ATOM 524 O O . ARG A 1 71 ? 14.171 -2.058 -9.429 1.00 80.50 71 ARG A O 1
ATOM 531 N N . VAL A 1 72 ? 15.499 -3.863 -9.333 1.00 73.62 72 VAL A N 1
ATOM 532 C CA . VAL A 1 72 ? 15.696 -4.015 -10.781 1.00 73.62 72 VAL A CA 1
ATOM 533 C C . VAL A 1 72 ? 15.241 -5.410 -11.190 1.00 73.62 72 VAL A C 1
ATOM 535 O O . VAL A 1 72 ? 15.558 -6.394 -10.519 1.00 73.62 72 VAL A O 1
ATOM 538 N N . THR A 1 73 ? 14.487 -5.518 -12.282 1.00 65.94 73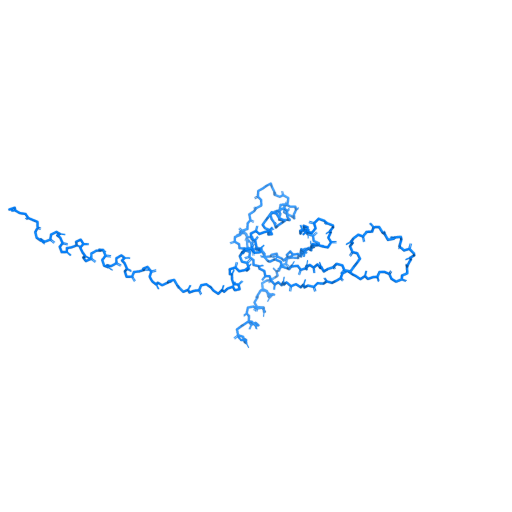 THR A N 1
ATOM 539 C CA . THR A 1 73 ? 14.098 -6.817 -12.851 1.00 65.94 73 THR A CA 1
ATOM 540 C C . THR A 1 73 ? 15.344 -7.572 -13.330 1.00 65.94 73 THR A C 1
ATOM 542 O O . THR A 1 73 ? 16.101 -7.056 -14.157 1.00 65.94 73 THR A O 1
ATOM 545 N N . ALA A 1 74 ? 15.580 -8.785 -12.828 1.00 57.75 74 ALA A N 1
ATOM 546 C CA . ALA A 1 74 ? 16.739 -9.581 -13.226 1.00 57.75 74 ALA A CA 1
ATOM 547 C C . ALA A 1 74 ? 16.651 -10.021 -14.701 1.00 57.75 74 ALA A C 1
ATOM 549 O O . ALA A 1 74 ? 15.607 -10.483 -15.162 1.00 57.75 74 ALA A O 1
ATOM 550 N N . ARG A 1 75 ? 17.777 -9.957 -15.428 1.00 53.31 75 ARG A N 1
ATOM 551 C CA . ARG A 1 75 ? 17.956 -10.662 -16.710 1.00 53.31 75 ARG A CA 1
ATOM 552 C C . ARG A 1 75 ? 17.858 -12.167 -16.442 1.00 53.31 75 ARG A C 1
ATOM 554 O O . ARG A 1 75 ? 18.715 -12.713 -15.751 1.00 53.31 75 ARG A O 1
ATOM 561 N N . ARG A 1 76 ? 16.870 -12.871 -17.000 1.00 51.59 76 ARG A N 1
ATOM 562 C CA . ARG A 1 76 ? 16.951 -14.338 -17.074 1.00 51.59 76 ARG A CA 1
ATOM 563 C C . ARG A 1 76 ? 18.047 -14.695 -18.085 1.00 51.59 76 ARG A C 1
ATOM 565 O O . ARG A 1 76 ? 17.910 -14.424 -19.268 1.00 51.59 76 ARG A O 1
ATOM 572 N N . VAL A 1 77 ? 19.158 -15.258 -17.606 1.00 47.88 77 VAL A N 1
ATOM 573 C CA . VAL A 1 77 ? 20.353 -15.601 -18.416 1.00 47.88 77 VAL A CA 1
ATOM 574 C C . VAL A 1 77 ? 20.189 -16.926 -19.182 1.00 47.88 77 VAL A C 1
ATOM 576 O O . VAL A 1 77 ? 21.039 -17.296 -19.985 1.00 47.88 77 VAL A O 1
ATOM 579 N N . ARG A 1 78 ? 19.094 -17.663 -18.979 1.00 43.66 78 ARG A N 1
ATOM 580 C CA . ARG A 1 78 ? 18.872 -18.966 -19.616 1.00 43.66 78 ARG A CA 1
ATOM 581 C C . ARG A 1 78 ? 17.472 -19.073 -20.178 1.00 43.66 78 ARG A C 1
ATOM 583 O O . ARG A 1 78 ? 16.582 -19.587 -19.526 1.00 43.66 78 ARG A O 1
ATOM 590 N N . GLU A 1 79 ? 17.324 -18.527 -21.367 1.00 46.28 79 GLU A N 1
ATOM 591 C CA . GLU A 1 79 ? 16.501 -19.001 -22.478 1.00 46.28 79 GLU A CA 1
ATOM 592 C C . GLU A 1 79 ? 16.566 -17.898 -23.525 1.00 46.28 79 GLU A C 1
ATOM 594 O O . GLU A 1 79 ? 16.738 -16.726 -23.188 1.00 46.28 79 GLU A O 1
ATOM 599 N N . ARG A 1 80 ? 16.526 -18.265 -24.804 1.00 47.38 80 ARG A N 1
ATOM 600 C CA . ARG A 1 80 ? 16.503 -17.319 -25.922 1.00 47.38 80 ARG A CA 1
ATOM 601 C C . ARG A 1 80 ? 15.198 -16.518 -25.855 1.00 47.38 80 ARG A C 1
ATOM 603 O O . ARG A 1 80 ? 14.249 -16.819 -26.565 1.00 47.38 80 ARG A O 1
ATOM 610 N N . ALA A 1 81 ? 15.128 -15.538 -24.961 1.00 46.34 81 ALA A N 1
ATOM 611 C CA . ALA A 1 81 ? 14.019 -14.613 -24.884 1.00 46.34 81 ALA A CA 1
ATOM 612 C C . ALA A 1 81 ? 14.105 -13.728 -26.127 1.00 46.34 81 ALA A C 1
ATOM 614 O O . ALA A 1 81 ? 15.035 -12.932 -26.278 1.00 46.34 81 ALA A O 1
ATOM 615 N N . HIS A 1 82 ? 13.169 -13.926 -27.052 1.00 47.09 82 HIS A N 1
ATOM 616 C CA . HIS A 1 82 ? 12.964 -13.004 -28.157 1.00 47.09 82 HIS A CA 1
ATOM 617 C C . HIS A 1 82 ? 12.773 -11.584 -27.586 1.00 47.09 82 HIS A C 1
ATOM 619 O O . HIS A 1 82 ? 12.104 -11.429 -26.560 1.00 47.09 82 HIS A O 1
ATOM 625 N N . PRO A 1 83 ? 13.383 -10.550 -28.191 1.00 44.59 83 PRO A N 1
ATOM 626 C CA . PRO A 1 83 ? 13.347 -9.191 -27.669 1.00 44.59 83 PRO A CA 1
ATOM 627 C C . PRO A 1 83 ? 11.959 -8.601 -27.923 1.00 44.59 83 PRO A C 1
ATOM 629 O O . PRO A 1 83 ? 11.747 -7.937 -28.931 1.00 44.59 83 PRO A O 1
ATOM 632 N N . VAL A 1 84 ? 10.992 -8.894 -27.054 1.00 45.72 84 VAL A N 1
ATOM 633 C CA . VAL A 1 84 ? 9.631 -8.356 -27.208 1.00 45.72 84 VAL A CA 1
ATOM 634 C C . VAL A 1 84 ? 8.988 -7.810 -25.942 1.00 45.72 84 VAL A C 1
ATOM 636 O O . VAL A 1 84 ? 8.009 -7.092 -26.075 1.00 45.72 84 VAL A O 1
ATOM 639 N N . ASP A 1 85 ? 9.562 -7.988 -24.750 1.00 43.78 85 ASP A N 1
ATOM 640 C CA . ASP A 1 85 ? 8.977 -7.378 -23.549 1.00 43.78 85 ASP A CA 1
ATOM 641 C C . ASP A 1 85 ? 9.869 -6.289 -22.951 1.00 43.78 85 ASP A C 1
ATOM 643 O O . ASP A 1 85 ? 10.960 -6.543 -22.431 1.00 43.78 85 ASP A O 1
ATOM 647 N N . ALA A 1 86 ? 9.350 -5.061 -22.985 1.00 48.12 86 ALA A N 1
ATOM 648 C CA . ALA A 1 86 ? 9.921 -3.808 -22.485 1.00 48.12 86 ALA A CA 1
ATOM 649 C C . ALA A 1 86 ? 10.202 -3.768 -20.962 1.00 48.12 86 ALA A C 1
ATOM 651 O O . ALA A 1 86 ? 10.486 -2.711 -20.407 1.00 48.12 86 ALA A O 1
ATOM 652 N N . MET A 1 87 ? 10.130 -4.905 -20.268 1.00 55.22 87 MET A N 1
ATOM 653 C CA . MET A 1 87 ? 10.336 -5.018 -18.820 1.00 55.22 87 MET A CA 1
ATOM 654 C C . MET A 1 87 ? 11.750 -5.472 -18.438 1.00 55.22 87 MET A C 1
ATOM 656 O O . MET A 1 87 ? 12.118 -5.403 -17.271 1.00 55.22 87 MET A O 1
ATOM 660 N N . HIS A 1 88 ? 12.569 -5.930 -19.388 1.00 55.75 88 HIS A N 1
ATOM 661 C CA . HIS A 1 88 ? 13.911 -6.437 -19.095 1.00 55.75 88 HIS A CA 1
ATOM 662 C C . HIS A 1 88 ? 14.878 -5.310 -18.690 1.00 55.75 88 HIS A C 1
ATOM 664 O O . HIS A 1 88 ? 15.382 -4.575 -19.534 1.00 55.75 88 HIS A O 1
ATOM 670 N N . GLY A 1 89 ? 15.183 -5.213 -17.394 1.00 59.59 89 GLY A N 1
ATOM 671 C CA . GLY A 1 89 ? 16.098 -4.213 -16.826 1.00 59.59 89 GLY A CA 1
ATOM 672 C C . GLY A 1 89 ? 15.407 -2.954 -16.288 1.00 59.59 89 GLY A C 1
ATOM 673 O O . GLY A 1 89 ? 16.092 -1.997 -15.931 1.00 59.59 89 GLY A O 1
ATOM 674 N N . ALA A 1 90 ? 14.074 -2.948 -16.207 1.00 71.00 90 ALA A N 1
ATOM 675 C CA . ALA A 1 90 ? 13.317 -1.835 -15.653 1.00 71.00 90 ALA A CA 1
ATOM 676 C C . ALA A 1 90 ? 13.489 -1.740 -14.123 1.00 71.00 90 ALA A C 1
ATOM 678 O O . ALA A 1 90 ? 13.530 -2.750 -13.406 1.00 71.00 90 ALA A O 1
ATOM 679 N N . ARG A 1 91 ? 13.596 -0.503 -13.622 1.00 80.44 91 ARG A N 1
ATOM 680 C CA . ARG A 1 91 ? 13.555 -0.194 -12.186 1.00 80.44 91 ARG A CA 1
ATOM 681 C C . ARG A 1 91 ? 12.101 -0.257 -11.725 1.00 80.44 91 ARG A C 1
ATOM 683 O O . ARG A 1 91 ? 11.224 0.287 -12.389 1.00 80.44 91 ARG A O 1
ATOM 690 N N . TYR A 1 92 ? 11.860 -0.891 -10.588 1.00 86.44 92 TYR A N 1
ATOM 691 C CA . TYR A 1 92 ? 10.557 -0.936 -9.936 1.00 86.44 92 TYR A CA 1
ATOM 692 C C . TYR A 1 92 ? 10.710 -0.688 -8.438 1.00 86.44 92 TYR A C 1
ATOM 694 O O . TYR A 1 92 ? 11.794 -0.815 -7.871 1.00 86.44 92 TYR A O 1
ATOM 702 N N . TYR A 1 93 ? 9.612 -0.356 -7.778 1.00 88.62 93 TYR A N 1
ATOM 703 C CA . TYR A 1 93 ? 9.566 -0.092 -6.351 1.00 88.62 93 TYR A CA 1
ATOM 704 C C . TYR A 1 93 ? 8.739 -1.160 -5.643 1.00 88.62 93 TYR A C 1
ATOM 706 O O . TYR A 1 93 ? 7.651 -1.528 -6.082 1.00 88.62 93 TYR A O 1
ATOM 714 N N . ALA A 1 94 ? 9.265 -1.646 -4.523 1.00 91.75 94 ALA A N 1
ATOM 715 C CA . ALA A 1 94 ? 8.565 -2.466 -3.551 1.00 91.75 94 ALA A CA 1
ATOM 716 C C . ALA A 1 94 ? 8.309 -1.623 -2.296 1.00 91.75 94 ALA A C 1
ATOM 718 O O . ALA A 1 94 ? 9.250 -1.201 -1.619 1.00 91.75 94 ALA A O 1
ATOM 719 N N . ILE A 1 95 ? 7.038 -1.371 -1.996 1.00 92.75 95 ILE A N 1
ATOM 720 C CA . ILE A 1 95 ? 6.606 -0.515 -0.891 1.00 92.75 95 ILE A CA 1
ATOM 721 C C . ILE A 1 95 ? 5.903 -1.371 0.156 1.00 92.75 95 ILE A C 1
ATOM 723 O O . ILE A 1 95 ? 5.021 -2.160 -0.175 1.00 92.75 95 ILE A O 1
ATOM 727 N N . ALA A 1 96 ? 6.273 -1.192 1.421 1.00 95.31 96 ALA A N 1
ATOM 728 C CA . ALA A 1 96 ? 5.509 -1.703 2.550 1.00 95.31 96 ALA A CA 1
ATOM 729 C C . ALA A 1 96 ? 4.642 -0.573 3.115 1.00 95.31 96 ALA A C 1
ATOM 731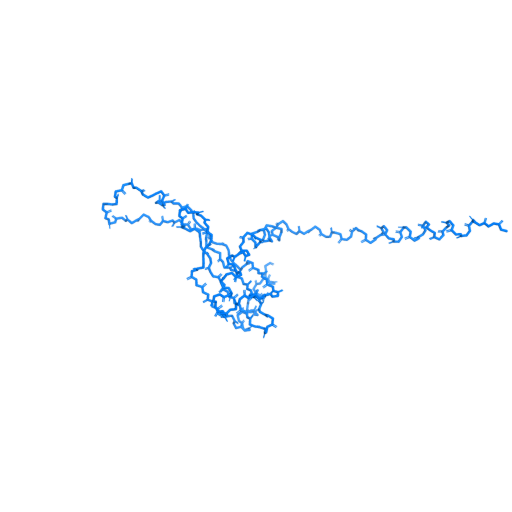 O O . ALA A 1 96 ? 5.171 0.451 3.555 1.00 95.31 96 ALA A O 1
ATOM 732 N N . VAL A 1 97 ? 3.323 -0.755 3.108 1.00 95.00 97 VAL A N 1
ATOM 733 C CA . VAL A 1 97 ? 2.353 0.180 3.691 1.00 95.00 97 VAL A CA 1
ATOM 734 C C . VAL A 1 97 ? 1.745 -0.467 4.919 1.00 95.00 97 VAL A C 1
ATOM 736 O O . VAL A 1 97 ? 1.241 -1.583 4.845 1.00 95.00 97 VAL A O 1
ATOM 739 N N . ARG A 1 98 ? 1.764 0.228 6.049 1.00 94.50 98 ARG A N 1
ATOM 740 C CA . ARG A 1 98 ? 1.041 -0.205 7.241 1.00 94.50 98 ARG A CA 1
ATOM 741 C C . ARG A 1 98 ? -0.282 0.497 7.338 1.00 94.50 98 ARG A C 1
ATOM 743 O O . ARG A 1 98 ? -0.339 1.694 7.088 1.00 94.50 98 ARG A O 1
ATOM 750 N N . VAL A 1 99 ? -1.299 -0.248 7.739 1.00 94.38 99 VAL A N 1
ATOM 751 C CA . VAL A 1 99 ? -2.648 0.261 7.951 1.00 94.38 99 VAL A CA 1
ATOM 752 C C . VAL A 1 99 ? -3.190 -0.196 9.295 1.00 94.38 99 VAL A C 1
ATOM 754 O O . VAL A 1 99 ? -2.956 -1.324 9.733 1.00 94.38 99 VAL A O 1
ATOM 757 N N . CYS A 1 100 ? -3.928 0.697 9.939 1.00 92.50 100 CYS A N 1
ATOM 758 C CA . CYS A 1 100 ? -4.560 0.471 11.225 1.00 92.50 100 CYS A CA 1
ATOM 759 C C . CYS A 1 100 ? -6.053 0.279 11.018 1.00 92.50 100 CYS A C 1
ATOM 761 O O . CYS A 1 100 ? -6.734 1.138 10.450 1.00 92.50 100 CYS A O 1
ATOM 763 N N . ARG A 1 101 ? -6.592 -0.826 11.511 1.00 90.06 101 ARG A N 1
ATOM 764 C CA . ARG A 1 101 ? -8.026 -1.080 11.471 1.00 90.06 101 ARG A CA 1
ATOM 765 C C . ARG A 1 101 ? -8.719 -0.419 12.661 1.00 90.06 101 ARG A C 1
ATOM 767 O O . ARG A 1 101 ? -8.140 -0.359 13.745 1.00 90.06 101 ARG A O 1
ATOM 774 N N . PRO A 1 102 ? -9.991 -0.008 12.509 1.00 84.31 102 PRO A N 1
ATOM 775 C CA . PRO A 1 102 ? -10.768 0.547 13.619 1.00 84.31 102 PRO A CA 1
ATOM 776 C C . PRO A 1 102 ? -10.885 -0.400 14.825 1.00 84.31 102 PRO A C 1
ATOM 778 O O . PRO A 1 102 ? -11.037 0.053 15.952 1.00 84.31 102 PRO A O 1
ATOM 781 N N . LYS A 1 103 ? -10.792 -1.718 14.596 1.00 80.31 103 LYS A N 1
ATOM 782 C CA . LYS A 1 103 ? -10.871 -2.761 15.633 1.00 80.31 103 LYS A CA 1
ATOM 783 C C . LYS A 1 103 ? -9.536 -3.050 16.339 1.00 80.31 103 LYS A C 1
ATOM 785 O O . LYS A 1 103 ? -9.487 -3.939 17.178 1.00 80.31 103 LYS A O 1
ATOM 790 N N . GLY A 1 104 ? -8.473 -2.311 16.014 1.00 80.50 104 GLY A N 1
ATOM 791 C CA . GLY A 1 104 ? -7.159 -2.433 16.653 1.00 80.50 104 GLY A CA 1
ATOM 792 C C . GLY A 1 104 ? -6.148 -3.300 15.900 1.00 80.50 104 GLY A C 1
ATOM 793 O O . GLY A 1 104 ? -4.958 -3.218 16.200 1.00 80.50 104 GLY A O 1
ATOM 794 N N . ASP A 1 105 ? -6.579 -4.066 14.894 1.00 87.06 105 ASP A N 1
ATOM 795 C CA . ASP A 1 105 ? -5.659 -4.843 14.059 1.00 87.06 105 ASP A CA 1
ATOM 796 C C . ASP A 1 105 ? -4.733 -3.915 13.269 1.00 87.06 105 ASP A C 1
ATOM 798 O O . ASP A 1 105 ? -5.165 -2.904 12.707 1.00 87.06 105 ASP A O 1
ATOM 802 N N . GLN A 1 106 ? -3.458 -4.282 13.174 1.00 92.50 106 GLN A N 1
ATOM 803 C CA . GLN A 1 106 ? -2.521 -3.629 12.270 1.00 92.50 106 GLN A CA 1
ATOM 804 C C . GLN A 1 106 ? -2.068 -4.603 11.199 1.00 92.50 106 GLN A C 1
ATOM 806 O O . GLN A 1 106 ? -1.828 -5.782 11.456 1.00 92.50 106 GLN A O 1
ATOM 811 N N . LEU A 1 107 ? -1.963 -4.096 9.981 1.00 94.19 107 LEU A N 1
ATOM 812 C CA . LEU A 1 107 ? -1.641 -4.884 8.809 1.00 94.19 107 LEU A CA 1
ATOM 813 C C . LEU A 1 107 ? -0.490 -4.219 8.069 1.00 94.19 107 LEU A C 1
ATOM 815 O O . LEU A 1 107 ? -0.465 -2.999 7.925 1.00 94.19 107 LEU A O 1
ATOM 819 N N . GLU A 1 108 ? 0.434 -5.023 7.568 1.00 96.19 108 GLU A N 1
ATOM 820 C CA . GLU A 1 108 ? 1.446 -4.589 6.617 1.00 96.19 108 GLU A CA 1
ATOM 821 C C . GLU A 1 108 ? 1.111 -5.161 5.242 1.00 96.19 108 GLU A C 1
ATOM 823 O O . GLU A 1 108 ? 0.963 -6.371 5.081 1.00 96.19 108 GLU A O 1
ATOM 828 N N . LEU A 1 109 ? 0.970 -4.274 4.264 1.00 96.69 109 LEU A N 1
ATOM 829 C CA . LEU A 1 109 ? 0.704 -4.561 2.863 1.00 96.69 109 LEU A CA 1
ATOM 830 C C . LEU A 1 109 ? 2.000 -4.405 2.070 1.00 96.69 109 LEU A C 1
ATOM 832 O O . LEU A 1 109 ? 2.680 -3.386 2.199 1.00 96.69 109 LEU A O 1
ATOM 836 N N . TRP A 1 110 ? 2.315 -5.367 1.208 1.00 96.88 110 TRP A N 1
ATOM 837 C CA . TRP A 1 110 ? 3.466 -5.291 0.310 1.00 96.88 110 TRP A CA 1
ATOM 838 C C . TRP A 1 110 ? 3.009 -5.044 -1.124 1.00 96.88 110 TRP A C 1
ATOM 840 O O . TRP A 1 110 ? 2.348 -5.888 -1.735 1.00 96.88 110 TRP A O 1
ATOM 850 N N . LEU A 1 111 ? 3.382 -3.890 -1.668 1.00 95.06 111 LEU A N 1
ATOM 851 C CA . LEU A 1 111 ? 2.979 -3.403 -2.984 1.00 95.06 111 LEU A CA 1
ATOM 852 C C . LEU A 1 111 ? 4.177 -3.363 -3.935 1.00 95.06 111 LEU A C 1
ATOM 854 O O . LEU A 1 111 ? 5.282 -3.004 -3.522 1.00 95.06 111 LEU A O 1
ATOM 858 N N . ARG A 1 112 ? 3.969 -3.699 -5.211 1.00 93.31 112 ARG A N 1
ATOM 859 C CA . ARG A 1 112 ? 4.992 -3.610 -6.272 1.00 93.31 112 ARG A CA 1
ATOM 860 C C . ARG A 1 112 ? 4.416 -3.000 -7.538 1.00 93.31 112 ARG A C 1
ATOM 862 O O . ARG A 1 112 ? 3.215 -3.090 -7.747 1.00 93.31 112 ARG A O 1
ATOM 869 N N . ASN A 1 113 ? 5.265 -2.412 -8.375 1.00 89.94 113 ASN A N 1
ATOM 870 C CA . ASN A 1 113 ? 4.880 -1.857 -9.675 1.00 89.94 113 ASN A CA 1
ATOM 871 C C . ASN A 1 113 ? 5.770 -2.346 -10.836 1.00 89.94 113 ASN A C 1
ATOM 873 O O . ASN A 1 113 ? 6.071 -1.597 -11.758 1.00 89.94 113 ASN A O 1
ATOM 877 N N . ASP A 1 114 ? 6.203 -3.604 -10.801 1.00 86.88 114 ASP A N 1
ATOM 878 C CA . ASP A 1 114 ? 7.035 -4.250 -11.832 1.00 86.88 114 ASP A CA 1
ATOM 879 C C . ASP A 1 114 ? 6.241 -4.769 -13.043 1.00 86.88 114 ASP A C 1
ATOM 881 O O . ASP A 1 114 ? 6.626 -5.746 -13.683 1.00 86.88 114 ASP A O 1
ATOM 885 N N . THR A 1 115 ? 5.118 -4.126 -13.348 1.00 83.31 115 THR A N 1
ATOM 886 C CA . THR A 1 115 ? 4.269 -4.432 -14.501 1.00 83.31 115 THR A CA 1
ATOM 887 C C . THR A 1 115 ? 4.448 -3.380 -15.589 1.00 83.31 115 THR A C 1
ATOM 889 O O . THR A 1 115 ? 4.906 -2.266 -15.335 1.00 83.31 115 THR A O 1
ATOM 892 N N . VAL A 1 116 ? 4.020 -3.703 -16.813 1.00 79.31 116 VAL A N 1
ATOM 893 C CA . VAL A 1 116 ? 4.099 -2.786 -17.965 1.00 79.31 116 VAL A CA 1
ATOM 894 C C . VAL A 1 116 ? 3.318 -1.489 -17.727 1.00 79.31 116 VAL A C 1
ATOM 896 O O . VAL A 1 116 ? 3.719 -0.435 -18.209 1.00 79.31 116 VAL A O 1
ATOM 899 N N . SER A 1 117 ? 2.233 -1.540 -16.948 1.00 82.38 117 SER A N 1
ATOM 900 C CA . SER A 1 117 ? 1.440 -0.356 -16.603 1.00 82.38 117 SER A CA 1
ATOM 901 C C . SER A 1 117 ? 2.085 0.526 -15.529 1.00 82.38 117 SER A C 1
ATOM 903 O O . SER A 1 117 ? 1.572 1.613 -15.269 1.00 82.38 117 SER A O 1
ATOM 905 N N . ALA A 1 118 ? 3.162 0.064 -14.877 1.00 82.94 118 ALA A N 1
ATOM 906 C CA . ALA A 1 118 ? 3.791 0.698 -13.715 1.00 82.94 118 ALA A CA 1
ATOM 907 C C . ALA A 1 118 ? 2.815 1.015 -12.560 1.00 82.94 118 ALA A C 1
ATOM 909 O O . ALA A 1 118 ? 3.124 1.816 -11.673 1.00 82.94 118 ALA A O 1
ATOM 910 N N . GLN A 1 119 ? 1.639 0.379 -12.550 1.00 88.94 119 GLN A N 1
ATOM 911 C CA . GLN A 1 119 ? 0.651 0.513 -11.487 1.00 88.94 119 GLN A CA 1
ATOM 912 C C . GLN A 1 119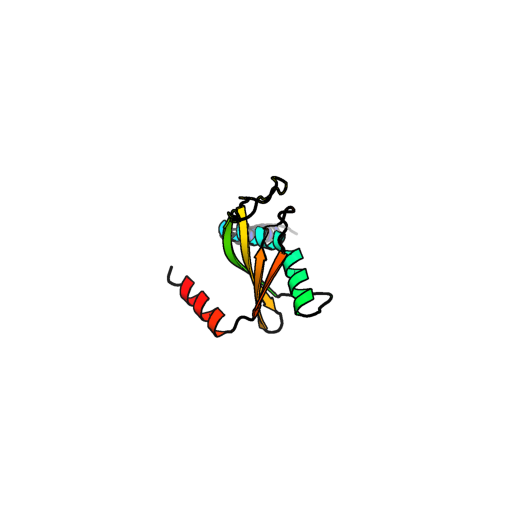 ? 1.024 -0.391 -10.314 1.00 88.94 119 GLN A C 1
ATOM 914 O O . GLN A 1 119 ? 1.476 -1.524 -10.501 1.00 88.94 119 GLN A O 1
ATOM 919 N N . TYR A 1 120 ? 0.815 0.109 -9.096 1.00 92.12 120 TYR A N 1
ATOM 920 C CA . TYR A 1 120 ? 1.022 -0.692 -7.898 1.00 92.12 120 TYR A CA 1
ATOM 921 C C . TYR A 1 120 ? -0.041 -1.783 -7.779 1.00 92.12 120 TYR A C 1
ATOM 923 O O . TYR A 1 120 ? -1.226 -1.537 -7.990 1.00 92.12 120 TYR A O 1
ATOM 931 N N . TYR A 1 121 ? 0.381 -2.976 -7.381 1.00 93.50 121 TYR A N 1
ATOM 932 C CA . TYR A 1 121 ? -0.502 -4.088 -7.055 1.00 93.50 121 TYR A CA 1
ATOM 933 C C . TYR A 1 121 ? -0.044 -4.780 -5.770 1.00 93.50 121 TYR A C 1
ATOM 935 O O . TYR A 1 121 ? 1.128 -4.714 -5.382 1.00 93.50 121 TYR A O 1
ATOM 943 N N . LEU A 1 122 ? -0.990 -5.427 -5.089 1.00 95.69 122 LEU A N 1
ATOM 944 C CA . LEU A 1 122 ? -0.729 -6.173 -3.863 1.00 95.69 122 LEU A CA 1
ATOM 945 C C . LEU A 1 122 ? 0.005 -7.477 -4.180 1.00 95.69 122 LEU A C 1
ATOM 947 O O . LEU A 1 122 ? -0.434 -8.259 -5.018 1.00 95.69 122 LEU A O 1
ATOM 951 N N . THR A 1 123 ? 1.095 -7.729 -3.463 1.00 94.94 123 THR A N 1
ATOM 952 C CA . THR A 1 123 ? 1.898 -8.959 -3.598 1.00 94.94 123 THR A CA 1
ATOM 953 C C . THR A 1 123 ? 1.835 -9.855 -2.372 1.00 94.94 123 THR A C 1
ATOM 955 O O . THR A 1 123 ? 2.105 -11.048 -2.463 1.00 94.94 123 THR A O 1
ATOM 958 N N . GLY A 1 124 ? 1.444 -9.301 -1.228 1.00 95.44 124 GLY A N 1
ATOM 959 C CA . GLY A 1 124 ? 1.209 -10.049 -0.007 1.00 95.44 124 GLY A CA 1
ATOM 960 C C . GLY A 1 124 ? 0.858 -9.122 1.145 1.00 95.44 124 GLY A C 1
ATOM 961 O O . GLY A 1 124 ? 0.912 -7.896 1.017 1.00 95.44 124 GLY A O 1
ATOM 962 N N . TYR A 1 125 ? 0.485 -9.723 2.265 1.00 96.25 125 TYR A N 1
ATOM 963 C CA . TYR A 1 125 ? 0.173 -9.006 3.488 1.00 96.25 125 TYR A CA 1
ATOM 964 C C . TYR A 1 125 ? 0.506 -9.854 4.711 1.00 96.25 125 TYR A C 1
ATOM 966 O O . TYR A 1 125 ? 0.597 -11.081 4.626 1.00 96.25 125 TYR A O 1
ATOM 974 N N . ARG A 1 126 ? 0.637 -9.199 5.863 1.00 95.12 126 ARG A N 1
ATOM 975 C CA . ARG A 1 126 ? 0.702 -9.865 7.166 1.00 95.12 126 ARG A CA 1
ATOM 976 C C . ARG A 1 126 ? 0.037 -9.032 8.252 1.00 95.12 126 ARG A C 1
ATOM 978 O O . ARG A 1 126 ? 0.027 -7.803 8.177 1.00 95.12 126 ARG A O 1
ATOM 985 N N . TYR A 1 127 ? -0.479 -9.709 9.271 1.00 93.94 127 TYR A N 1
ATOM 986 C CA . TYR A 1 127 ? -0.924 -9.076 10.509 1.00 93.94 127 TYR A CA 1
ATOM 987 C C . TYR A 1 127 ? 0.286 -8.763 11.381 1.00 93.94 127 TYR A C 1
ATOM 989 O O . TYR A 1 127 ? 1.209 -9.571 11.474 1.00 93.94 127 TYR A O 1
ATOM 997 N N . LEU A 1 128 ? 0.279 -7.589 11.998 1.00 91.69 128 LEU A N 1
ATOM 998 C CA . LEU A 1 128 ? 1.326 -7.144 12.903 1.00 91.69 128 LEU A CA 1
ATOM 999 C C . LEU A 1 128 ? 0.884 -7.358 14.345 1.00 91.69 128 LEU A C 1
ATOM 1001 O O . LEU A 1 128 ? -0.227 -7.002 14.739 1.00 91.69 128 LEU A O 1
ATOM 1005 N N . THR A 1 129 ? 1.786 -7.913 15.141 1.00 88.50 129 THR A N 1
ATOM 1006 C CA . THR A 1 129 ? 1.593 -8.084 16.578 1.00 88.50 129 THR A CA 1
ATOM 1007 C C . THR A 1 129 ? 1.980 -6.817 17.340 1.00 88.50 129 THR A C 1
ATOM 1009 O O . THR A 1 129 ? 2.793 -6.005 16.895 1.00 88.50 129 THR A O 1
ATOM 1012 N N . GLN A 1 130 ? 1.451 -6.657 18.555 1.00 82.31 130 GLN A N 1
ATOM 1013 C CA . GLN A 1 130 ? 1.779 -5.509 19.407 1.00 82.31 130 GLN A CA 1
ATOM 1014 C C . GLN A 1 130 ? 3.275 -5.442 19.777 1.00 82.31 130 GLN A C 1
ATOM 1016 O O . GLN A 1 130 ? 3.808 -4.355 19.994 1.00 82.31 130 GLN A O 1
ATOM 1021 N N . ALA A 1 131 ? 3.961 -6.589 19.827 1.00 81.38 131 ALA A N 1
ATOM 1022 C CA . ALA A 1 131 ? 5.397 -6.660 20.081 1.00 81.38 131 ALA A CA 1
ATOM 1023 C C . ALA A 1 131 ? 6.215 -6.055 18.926 1.00 81.38 131 ALA A C 1
ATOM 1025 O O . ALA A 1 131 ? 7.119 -5.257 19.168 1.00 81.38 131 ALA A O 1
ATOM 1026 N N . GLU A 1 132 ? 5.856 -6.369 17.678 1.00 83.81 132 GLU A N 1
ATOM 1027 C CA . GLU A 1 132 ? 6.527 -5.838 16.482 1.00 83.81 132 GLU A CA 1
ATOM 1028 C C . GLU A 1 132 ? 6.339 -4.324 16.340 1.00 83.81 132 GLU A C 1
ATOM 1030 O O . GLU A 1 132 ? 7.264 -3.614 15.950 1.00 83.81 132 GLU A O 1
ATOM 1035 N N . LEU A 1 133 ? 5.160 -3.813 16.709 1.00 78.94 133 LEU A N 1
ATOM 1036 C CA . LEU A 1 133 ? 4.882 -2.376 16.704 1.00 78.94 133 LEU A CA 1
ATOM 1037 C C . LEU A 1 133 ? 5.783 -1.618 17.687 1.00 78.94 133 LEU A C 1
ATOM 1039 O O . LEU A 1 133 ? 6.348 -0.585 17.337 1.00 78.94 133 LEU A O 1
ATOM 1043 N N . ARG A 1 134 ? 5.970 -2.163 18.895 1.00 78.62 134 ARG A N 1
ATOM 1044 C CA . ARG A 1 134 ? 6.820 -1.555 19.932 1.00 78.62 134 ARG A CA 1
ATOM 1045 C C . ARG A 1 134 ? 8.308 -1.614 19.592 1.00 78.62 134 ARG A C 1
ATOM 1047 O O . ARG A 1 134 ? 9.026 -0.655 19.867 1.00 78.62 134 ARG A O 1
ATOM 1054 N N . ALA A 1 135 ? 8.771 -2.721 19.010 1.00 76.69 135 ALA A N 1
ATOM 1055 C CA . ALA A 1 135 ? 10.178 -2.898 18.653 1.00 76.69 135 ALA A CA 1
ATOM 1056 C C . ALA A 1 135 ? 10.660 -1.832 17.652 1.00 76.69 135 ALA A C 1
ATOM 1058 O O . ALA A 1 135 ? 11.776 -1.321 17.764 1.00 76.69 135 ALA A O 1
ATOM 1059 N N . GLU A 1 136 ? 9.813 -1.440 16.701 1.00 68.06 136 GLU A N 1
ATOM 1060 C CA . GLU A 1 136 ? 10.179 -0.417 15.723 1.00 68.06 136 GLU A CA 1
ATOM 1061 C C . GLU A 1 136 ? 10.112 1.016 16.247 1.00 68.06 136 GLU A C 1
ATOM 1063 O O . GLU A 1 136 ? 10.986 1.816 15.907 1.00 68.06 136 GLU A O 1
ATOM 1068 N N . ASP A 1 137 ? 9.126 1.348 17.083 1.00 65.88 137 ASP A N 1
ATOM 1069 C CA . ASP A 1 137 ? 9.043 2.692 17.662 1.00 65.88 137 ASP A CA 1
ATOM 1070 C C . ASP A 1 137 ? 10.264 2.971 18.567 1.00 65.88 137 ASP A C 1
ATOM 1072 O O . ASP A 1 137 ? 10.836 4.062 18.517 1.00 65.88 137 ASP A O 1
ATOM 1076 N N . GLY A 1 138 ? 10.756 1.954 19.290 1.00 60.47 138 GLY A N 1
ATOM 1077 C CA . GLY A 1 138 ? 11.998 2.046 20.071 1.00 60.47 138 GLY A CA 1
ATOM 1078 C C . GLY A 1 138 ? 13.271 2.168 19.220 1.00 60.47 138 GLY A C 1
ATOM 1079 O O . GLY A 1 138 ? 14.218 2.842 19.617 1.00 60.47 138 GLY A O 1
ATOM 1080 N N . SER A 1 139 ? 13.281 1.589 18.015 1.00 58.09 139 SER A N 1
ATOM 1081 C CA . SER A 1 139 ? 14.426 1.653 17.089 1.00 58.09 139 SER A CA 1
ATOM 1082 C C . SER A 1 139 ? 14.623 3.045 16.473 1.00 58.09 139 SER A C 1
ATOM 1084 O O . SER A 1 139 ? 15.729 3.395 16.063 1.00 58.09 139 SER A O 1
ATOM 1086 N N . ARG A 1 140 ? 13.553 3.850 16.386 1.00 52.88 140 ARG A N 1
ATOM 1087 C CA . ARG A 1 140 ? 13.601 5.221 15.849 1.00 52.88 140 ARG A CA 1
ATOM 1088 C C . ARG A 1 140 ? 13.981 6.277 16.883 1.00 52.88 140 ARG A C 1
ATOM 1090 O O . ARG A 1 140 ? 14.517 7.299 16.485 1.00 52.88 140 ARG A O 1
ATOM 1097 N N . GLN A 1 141 ? 13.755 6.044 18.176 1.00 51.62 141 GLN A N 1
ATOM 1098 C CA . GLN A 1 141 ? 14.166 6.982 19.234 1.00 51.62 141 GLN A CA 1
ATOM 1099 C C . GLN A 1 141 ? 15.683 7.014 19.484 1.00 51.62 141 GLN A C 1
ATOM 1101 O O . GLN A 1 141 ? 16.158 7.888 20.202 1.00 51.62 141 GLN A O 1
ATOM 1106 N N . GLN A 1 142 ? 16.441 6.083 18.901 1.00 46.12 142 GLN A N 1
ATOM 1107 C CA . GLN A 1 142 ? 17.898 5.989 19.046 1.00 46.12 142 GLN A CA 1
ATOM 1108 C C . GLN A 1 142 ? 18.682 6.520 17.831 1.00 46.12 142 GLN A C 1
ATOM 1110 O O . GLN A 1 142 ? 19.891 6.302 17.758 1.00 46.12 142 GLN A O 1
ATOM 1115 N N . ARG A 1 143 ? 18.022 7.185 16.871 1.00 42.78 143 ARG A N 1
ATOM 1116 C CA . ARG A 1 143 ? 18.674 7.829 15.719 1.00 42.78 143 ARG A CA 1
ATOM 1117 C C . ARG A 1 143 ? 18.468 9.332 15.712 1.00 42.78 143 ARG A C 1
ATOM 1119 O O . ARG A 1 143 ? 17.342 9.762 16.038 1.00 42.78 143 ARG A O 1
#